Protein AF-A0A811SS03-F1 (afdb_monomer_lite)

pLDDT: mean 71.11, std 11.97, range [46.75, 86.31]

Organism: NCBI:txid422564

Secondary structure (DSSP, 8-state):
----HHHHHHHHHHHHS--TT--HHHHHHT----S-HHHHHHHHHHHHHHH----HHHHHHHHHHHHSPP-------

Radius of gyration: 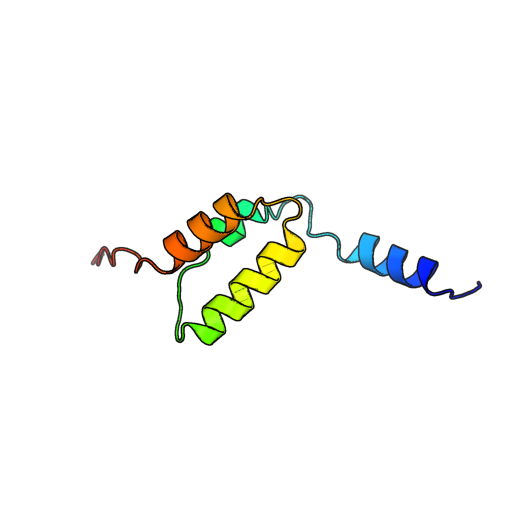17.03 Å; chains: 1; bounding box: 33×30×58 Å

Structure (mmCIF, N/CA/C/O backbone):
data_AF-A0A811SS03-F1
#
_entry.id   AF-A0A811SS03-F1
#
loop_
_atom_site.group_PDB
_atom_site.id
_atom_site.type_symbol
_atom_site.label_atom_id
_atom_site.label_alt_id
_atom_site.label_comp_id
_atom_site.label_asym_id
_atom_site.label_entity_id
_atom_site.label_seq_id
_atom_site.pdbx_PDB_ins_code
_atom_site.Cartn_x
_atom_site.Cartn_y
_atom_site.Cartn_z
_atom_site.occupancy
_atom_site.B_iso_or_equiv
_atom_site.auth_seq_id
_atom_site.auth_comp_id
_atom_site.auth_asym_id
_atom_site.auth_atom_id
_atom_site.pdbx_PDB_model_num
ATOM 1 N N . MET A 1 1 ? 22.167 8.688 -29.647 1.00 56.78 1 MET A N 1
ATOM 2 C CA . MET A 1 1 ? 21.625 7.980 -28.468 1.00 56.78 1 MET A CA 1
ATOM 3 C C . MET A 1 1 ? 20.256 7.459 -28.846 1.00 56.78 1 MET A C 1
ATOM 5 O O . MET A 1 1 ? 19.383 8.266 -29.131 1.00 56.78 1 MET A O 1
ATOM 9 N N . VAL A 1 2 ? 20.090 6.142 -28.951 1.00 60.47 2 VAL A N 1
ATOM 10 C CA . VAL A 1 2 ? 18.764 5.556 -29.171 1.00 60.47 2 VAL A CA 1
ATOM 11 C C . VAL A 1 2 ? 18.044 5.609 -27.827 1.00 60.47 2 VAL A C 1
ATOM 13 O O . VAL A 1 2 ? 18.423 4.915 -26.890 1.00 60.47 2 VAL A O 1
ATOM 16 N N . MET A 1 3 ? 17.067 6.506 -27.716 1.00 65.06 3 MET A N 1
ATOM 17 C CA . MET A 1 3 ? 16.087 6.506 -26.632 1.00 65.06 3 MET A CA 1
ATOM 18 C C . MET A 1 3 ? 15.138 5.334 -26.880 1.00 65.06 3 MET A C 1
ATOM 20 O O . MET A 1 3 ? 14.075 5.510 -27.469 1.00 65.06 3 MET A O 1
ATOM 24 N N . ASP A 1 4 ? 15.556 4.124 -26.507 1.00 83.62 4 ASP A N 1
ATOM 25 C CA . ASP A 1 4 ? 14.629 3.001 -26.421 1.00 83.62 4 ASP A CA 1
ATOM 26 C C . ASP A 1 4 ? 13.996 2.935 -25.025 1.00 83.62 4 ASP A C 1
ATOM 28 O O . ASP A 1 4 ? 14.470 3.520 -24.041 1.00 83.62 4 ASP A O 1
ATOM 32 N N . TRP A 1 5 ? 12.883 2.218 -24.953 1.00 79.50 5 TRP A N 1
ATOM 33 C CA . TRP A 1 5 ? 12.120 2.049 -23.726 1.00 79.50 5 TRP A CA 1
ATOM 34 C C . TRP A 1 5 ? 12.930 1.402 -22.592 1.00 79.50 5 TRP A C 1
ATOM 36 O O . TRP A 1 5 ? 12.718 1.724 -21.423 1.00 79.50 5 TRP A O 1
ATOM 46 N N . ALA A 1 6 ? 13.882 0.522 -22.908 1.00 83.56 6 ALA A N 1
ATOM 47 C CA . ALA A 1 6 ? 14.729 -0.129 -21.917 1.00 83.56 6 ALA A CA 1
ATOM 48 C C . ALA A 1 6 ? 15.742 0.848 -21.301 1.00 83.56 6 ALA A C 1
ATOM 50 O O . ALA A 1 6 ? 15.964 0.799 -20.089 1.00 83.56 6 ALA A O 1
ATOM 51 N N . TYR A 1 7 ? 16.301 1.773 -22.086 1.00 83.19 7 TYR A N 1
ATOM 52 C CA . TYR A 1 7 ? 17.154 2.845 -21.565 1.00 83.19 7 TYR A CA 1
ATOM 53 C C . TYR A 1 7 ? 16.369 3.772 -20.630 1.00 83.19 7 TYR A C 1
ATOM 55 O O . TYR A 1 7 ? 16.803 4.017 -19.503 1.00 83.19 7 TYR A O 1
ATOM 63 N N . PHE A 1 8 ? 15.178 4.209 -21.050 1.00 79.06 8 PHE A N 1
ATOM 64 C CA . PHE A 1 8 ? 14.289 5.023 -20.218 1.00 79.06 8 PHE A CA 1
ATOM 65 C C . PHE A 1 8 ? 13.919 4.308 -18.908 1.00 79.06 8 PHE A C 1
ATOM 67 O O . PHE A 1 8 ? 14.098 4.863 -17.823 1.00 79.06 8 PHE A O 1
ATOM 74 N N . ALA A 1 9 ? 13.482 3.048 -18.986 1.00 79.81 9 ALA A N 1
ATOM 75 C CA . ALA A 1 9 ? 13.122 2.253 -17.814 1.00 79.81 9 ALA A CA 1
ATOM 76 C C . ALA A 1 9 ? 14.312 2.022 -16.868 1.00 79.81 9 ALA A C 1
ATOM 78 O O . ALA A 1 9 ? 14.127 1.992 -15.650 1.00 79.81 9 ALA A O 1
ATOM 79 N N . ARG A 1 10 ? 15.534 1.877 -17.401 1.00 80.38 10 ARG A N 1
ATOM 80 C CA . ARG A 1 10 ? 16.755 1.781 -16.592 1.00 80.38 10 ARG A CA 1
ATOM 81 C C . ARG A 1 10 ? 17.044 3.089 -15.860 1.00 80.38 10 ARG A C 1
ATOM 83 O O . ARG A 1 10 ? 17.256 3.039 -14.655 1.00 80.38 10 ARG A O 1
ATOM 90 N N . CYS A 1 11 ? 16.985 4.232 -16.543 1.00 79.81 11 CYS A N 1
ATOM 91 C CA . CYS A 1 11 ? 17.198 5.539 -15.916 1.00 79.81 11 CYS A CA 1
ATOM 92 C C . CYS A 1 11 ? 16.162 5.822 -14.821 1.00 79.81 11 CYS A C 1
ATOM 94 O O . CYS A 1 11 ? 16.520 6.282 -13.739 1.00 79.81 11 CYS A O 1
ATOM 96 N N . ILE A 1 12 ? 14.888 5.493 -15.062 1.00 80.81 12 ILE A N 1
ATOM 97 C CA . ILE A 1 12 ? 13.844 5.620 -14.039 1.00 80.81 12 ILE A CA 1
ATOM 98 C C . ILE A 1 12 ? 14.135 4.699 -12.853 1.00 80.81 12 ILE A C 1
ATOM 100 O O . ILE A 1 12 ? 14.061 5.142 -11.713 1.00 80.81 12 ILE A O 1
ATOM 104 N N . LYS A 1 13 ? 14.520 3.439 -13.085 1.00 71.94 13 LYS A N 1
ATOM 105 C CA . LYS A 1 13 ? 14.927 2.561 -11.983 1.00 71.94 13 LYS A CA 1
ATOM 106 C C . LYS A 1 13 ? 16.093 3.177 -11.217 1.00 71.94 13 LYS A C 1
ATOM 108 O O . LYS A 1 13 ? 15.939 3.406 -10.035 1.00 71.94 13 LYS A O 1
ATOM 113 N N . GLU A 1 14 ? 17.202 3.527 -11.856 1.00 72.25 14 GLU A N 1
ATOM 114 C CA . GLU A 1 14 ? 18.401 4.053 -11.183 1.00 72.25 14 GLU A CA 1
ATOM 115 C C . GLU A 1 14 ? 18.152 5.328 -10.359 1.00 72.25 14 GLU A C 1
ATOM 117 O O . GLU A 1 14 ? 18.709 5.458 -9.269 1.00 72.25 14 GLU A O 1
ATOM 122 N N . HIS A 1 15 ? 17.298 6.239 -10.834 1.00 72.62 15 HIS A N 1
ATOM 123 C CA . HIS A 1 15 ? 17.015 7.504 -10.147 1.00 72.62 15 HIS A CA 1
ATOM 124 C C . HIS A 1 15 ? 15.862 7.437 -9.139 1.00 72.62 15 HIS A C 1
ATOM 126 O O . HIS A 1 15 ? 15.812 8.264 -8.229 1.00 72.62 15 HIS A O 1
ATOM 132 N N . PHE A 1 16 ? 14.949 6.473 -9.288 1.00 66.88 16 PHE A N 1
ATOM 133 C CA . PHE A 1 16 ? 13.758 6.333 -8.447 1.00 66.88 16 PHE A CA 1
ATOM 134 C C . PHE A 1 16 ? 13.708 5.009 -7.669 1.00 66.88 16 PHE A C 1
ATOM 136 O O . PHE A 1 16 ? 12.692 4.733 -7.028 1.00 66.88 16 PHE A O 1
ATOM 143 N N . VAL A 1 17 ? 14.782 4.197 -7.655 1.00 57.12 17 VAL A N 1
ATOM 144 C CA . VAL A 1 17 ? 14.940 3.170 -6.610 1.00 57.12 17 VAL A CA 1
ATOM 145 C C . VAL A 1 17 ? 14.835 3.920 -5.281 1.00 57.12 17 VAL A C 1
ATOM 147 O O . VAL A 1 17 ? 15.525 4.933 -5.116 1.00 57.12 17 VAL A O 1
ATOM 150 N N . PRO A 1 18 ? 13.985 3.467 -4.340 1.00 56.47 18 PRO A N 1
ATOM 151 C CA . PRO A 1 18 ? 13.887 4.092 -3.034 1.00 56.47 18 PRO A CA 1
ATOM 152 C C . PRO A 1 18 ? 15.299 4.304 -2.477 1.00 56.47 18 PRO A C 1
ATOM 154 O O . PRO A 1 18 ? 16.129 3.392 -2.597 1.00 56.47 18 PRO A O 1
ATOM 157 N N . PRO A 1 19 ? 15.613 5.480 -1.900 1.00 53.97 19 PRO A N 1
ATOM 158 C CA . PRO A 1 19 ? 16.886 5.680 -1.224 1.00 53.97 19 PRO A CA 1
ATOM 159 C C . PRO A 1 19 ? 17.145 4.460 -0.342 1.00 53.97 19 PRO A C 1
ATOM 161 O O . PRO A 1 19 ? 16.216 4.020 0.334 1.00 53.97 19 PRO A O 1
ATOM 164 N N . ARG A 1 20 ? 18.376 3.924 -0.318 1.00 55.50 20 ARG A N 1
ATOM 165 C CA . ARG A 1 20 ? 18.774 2.709 0.444 1.00 55.50 20 ARG A CA 1
ATOM 166 C C . ARG A 1 20 ? 18.408 2.731 1.949 1.00 55.50 20 ARG A C 1
ATOM 168 O O . ARG A 1 20 ? 18.691 1.783 2.664 1.00 55.50 20 ARG A O 1
ATOM 175 N N . TRP A 1 21 ? 17.819 3.828 2.416 1.00 52.75 21 TRP A N 1
ATOM 176 C CA . TRP A 1 21 ? 17.416 4.159 3.774 1.00 52.75 21 TRP A CA 1
ATOM 177 C C . TRP A 1 21 ? 15.906 4.001 4.017 1.00 52.75 21 TRP A C 1
ATOM 179 O O . TRP A 1 21 ? 15.477 4.021 5.166 1.00 52.75 21 TRP A O 1
ATOM 189 N N . ARG A 1 22 ? 15.082 3.834 2.973 1.00 51.91 22 ARG A N 1
ATOM 190 C CA . ARG A 1 22 ? 13.654 3.530 3.128 1.00 51.91 22 ARG A CA 1
ATOM 191 C C . ARG A 1 22 ? 13.488 2.021 3.155 1.00 51.91 22 ARG A C 1
ATOM 193 O O . ARG A 1 22 ? 13.549 1.369 2.119 1.00 51.91 22 ARG A O 1
ATOM 200 N N . ASN A 1 23 ? 13.327 1.461 4.350 1.00 58.91 23 ASN A N 1
ATOM 201 C CA . ASN A 1 23 ? 12.901 0.079 4.500 1.00 58.91 23 ASN A CA 1
ATOM 202 C C . ASN A 1 23 ? 11.380 0.039 4.264 1.00 58.91 23 ASN A C 1
ATOM 204 O O . ASN A 1 23 ? 10.635 0.500 5.132 1.00 58.91 23 ASN A O 1
ATOM 208 N N . PRO A 1 24 ? 10.900 -0.498 3.130 1.00 62.03 24 PRO A N 1
ATOM 209 C CA . PRO A 1 24 ? 9.476 -0.499 2.805 1.00 62.03 24 PRO A CA 1
ATOM 210 C C . PRO A 1 24 ? 8.646 -1.276 3.836 1.00 62.03 24 PRO A C 1
ATOM 212 O O . PRO A 1 24 ? 7.464 -0.999 4.004 1.00 62.03 24 PRO A O 1
ATOM 215 N N . LEU A 1 25 ? 9.264 -2.197 4.587 1.00 62.28 25 LEU A N 1
ATOM 216 C CA . LEU A 1 25 ? 8.613 -2.889 5.699 1.00 62.28 25 LEU A CA 1
ATOM 217 C C . LEU A 1 25 ? 8.393 -1.973 6.910 1.00 62.28 25 LEU A 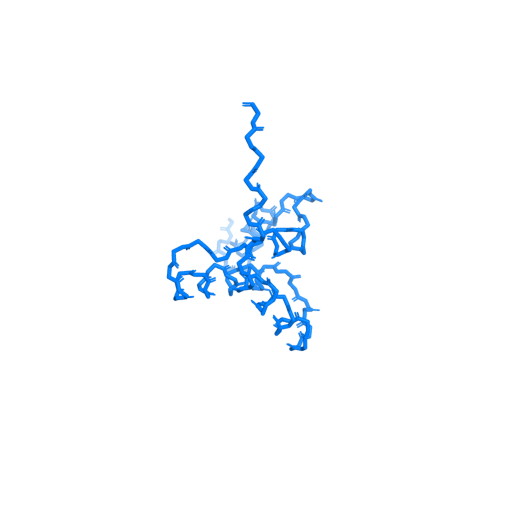C 1
ATOM 219 O O . LEU A 1 25 ? 7.387 -2.121 7.593 1.00 62.28 25 LEU A O 1
ATOM 223 N N . ILE A 1 26 ? 9.300 -1.024 7.173 1.00 62.78 26 ILE A N 1
ATOM 224 C CA . ILE A 1 26 ? 9.145 -0.039 8.259 1.00 62.78 26 ILE A CA 1
ATOM 225 C C . ILE A 1 26 ? 8.062 0.983 7.892 1.00 62.78 26 ILE A C 1
ATOM 227 O O . ILE A 1 26 ? 7.240 1.328 8.740 1.00 62.78 26 ILE A O 1
ATOM 231 N N . GLU A 1 27 ? 8.014 1.425 6.630 1.00 65.75 27 GLU A N 1
ATOM 232 C CA . GLU A 1 27 ? 6.946 2.313 6.140 1.00 65.75 27 GLU A CA 1
ATOM 233 C C . GLU A 1 27 ? 5.578 1.602 6.159 1.00 65.75 27 GLU A C 1
ATOM 235 O O . GLU A 1 27 ? 4.601 2.179 6.631 1.00 65.75 27 GLU A O 1
ATOM 240 N N . LEU A 1 28 ? 5.513 0.324 5.755 1.00 63.28 28 LEU A N 1
ATOM 241 C CA . LEU A 1 28 ? 4.304 -0.507 5.871 1.00 63.28 28 LEU A CA 1
ATOM 242 C C . LEU A 1 28 ? 3.864 -0.713 7.326 1.00 63.28 28 LEU A C 1
ATOM 244 O O . LEU A 1 28 ? 2.675 -0.616 7.614 1.00 63.28 28 LEU A O 1
ATOM 248 N N . ALA A 1 29 ? 4.798 -0.973 8.244 1.00 62.00 29 ALA A N 1
ATOM 249 C CA . ALA A 1 29 ? 4.490 -1.143 9.665 1.00 62.00 29 ALA A CA 1
ATOM 250 C C . ALA A 1 29 ? 4.007 0.158 10.330 1.00 62.00 29 ALA A C 1
ATOM 252 O O . ALA A 1 29 ? 3.280 0.110 11.318 1.00 62.00 29 ALA A O 1
ATOM 253 N N . SER A 1 30 ? 4.386 1.311 9.773 1.00 63.56 30 SER A N 1
ATOM 254 C CA . SER A 1 30 ? 3.949 2.634 10.235 1.00 63.56 30 SER A CA 1
ATOM 255 C C . SER A 1 30 ? 2.643 3.096 9.577 1.00 63.56 30 SER A C 1
ATOM 257 O O . SER A 1 30 ? 2.173 4.195 9.869 1.00 63.56 30 SER A O 1
ATOM 259 N N . LEU A 1 31 ? 2.056 2.303 8.672 1.00 65.25 31 LEU A N 1
ATOM 260 C CA . LEU A 1 31 ? 0.852 2.670 7.932 1.00 65.25 31 LEU A CA 1
ATOM 261 C C . LEU A 1 31 ? -0.389 2.351 8.773 1.00 65.25 31 LEU A C 1
ATOM 263 O O . LEU A 1 31 ? -0.830 1.207 8.858 1.00 65.25 31 LEU A O 1
ATOM 267 N N . TYR A 1 32 ? -0.968 3.380 9.381 1.00 65.62 32 TYR A N 1
ATOM 268 C CA . TYR A 1 32 ? -2.233 3.296 10.108 1.00 65.62 32 TYR A CA 1
ATOM 269 C C . TYR A 1 32 ? -3.377 3.870 9.265 1.00 65.62 32 TYR A C 1
ATOM 271 O O . TYR A 1 32 ? -3.176 4.744 8.415 1.00 65.62 32 TYR A O 1
ATOM 279 N N . LYS A 1 33 ? -4.600 3.377 9.478 1.00 64.50 33 LYS A N 1
ATOM 280 C CA . LYS A 1 33 ? -5.798 3.901 8.812 1.00 64.50 33 LYS A CA 1
ATOM 281 C C . LYS A 1 33 ? -6.056 5.353 9.236 1.00 64.50 33 LYS A C 1
ATOM 283 O O . LYS A 1 33 ? -6.621 5.614 10.294 1.00 64.50 33 LYS A O 1
ATOM 288 N N . ILE A 1 34 ? -5.720 6.293 8.355 1.00 63.31 34 ILE A N 1
ATOM 289 C CA . ILE A 1 34 ? -6.149 7.694 8.433 1.00 63.31 34 ILE A CA 1
ATOM 290 C C . ILE A 1 34 ? -7.284 7.902 7.429 1.00 63.31 34 ILE A C 1
ATOM 292 O O . ILE A 1 34 ? -7.105 7.704 6.227 1.00 63.31 34 ILE A O 1
ATOM 296 N N . GLY A 1 35 ? -8.460 8.309 7.910 1.00 70.12 35 GLY A N 1
ATOM 297 C CA . GLY A 1 35 ? -9.624 8.565 7.057 1.00 70.12 35 GLY A CA 1
ATOM 298 C C . GLY A 1 35 ? -10.375 7.292 6.646 1.00 70.12 35 GLY A C 1
ATOM 299 O O . GLY A 1 35 ? -10.716 6.456 7.486 1.00 70.12 35 GLY A O 1
ATOM 300 N N . THR A 1 36 ? -10.706 7.162 5.358 1.00 77.81 36 THR A N 1
ATOM 301 C CA . THR A 1 36 ? -11.532 6.058 4.841 1.00 77.81 36 THR A CA 1
ATOM 302 C C . THR A 1 36 ? -10.710 4.800 4.552 1.00 77.81 36 THR A C 1
ATOM 304 O O . THR A 1 36 ? -9.519 4.857 4.247 1.00 77.81 36 THR A O 1
ATOM 307 N N . ILE A 1 37 ? -11.371 3.638 4.600 1.00 79.94 37 ILE A N 1
ATOM 308 C CA . ILE A 1 37 ? -10.750 2.341 4.280 1.00 79.94 37 ILE A CA 1
ATOM 309 C C . ILE A 1 37 ? -10.255 2.310 2.825 1.00 79.94 37 ILE A C 1
ATOM 311 O O . ILE A 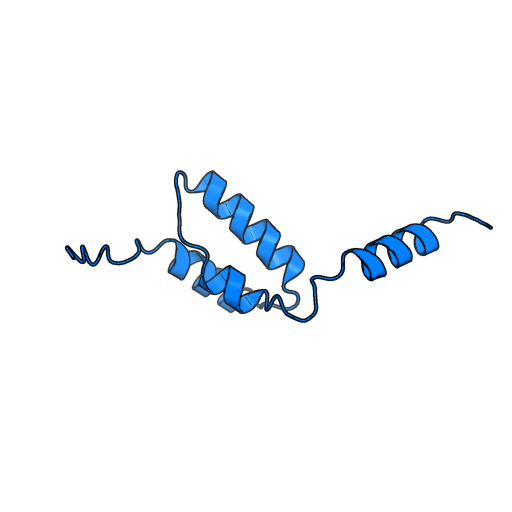1 37 ? -9.194 1.759 2.558 1.00 79.94 37 ILE A O 1
ATOM 315 N N . ASP A 1 38 ? -10.974 2.940 1.893 1.00 80.44 38 ASP A N 1
ATOM 316 C CA . ASP A 1 38 ? -10.571 3.027 0.482 1.00 80.44 38 ASP A CA 1
ATOM 317 C C . ASP A 1 38 ? -9.229 3.757 0.310 1.00 80.44 38 ASP A C 1
ATOM 319 O O . ASP A 1 38 ? -8.331 3.262 -0.374 1.00 80.44 38 ASP A O 1
ATOM 323 N N . ASN A 1 39 ? -9.047 4.888 1.001 1.00 80.31 39 ASN A N 1
ATOM 324 C CA . ASN A 1 39 ? -7.794 5.633 0.943 1.00 80.31 39 ASN A CA 1
ATOM 325 C C . ASN A 1 39 ? -6.639 4.835 1.568 1.00 80.31 39 ASN A C 1
ATOM 327 O O . ASN A 1 39 ? -5.569 4.715 0.973 1.00 80.31 39 ASN A O 1
ATOM 331 N N . TYR A 1 40 ? -6.882 4.213 2.726 1.00 81.69 40 TYR A N 1
ATOM 332 C CA . TYR A 1 40 ? -5.922 3.313 3.370 1.00 81.69 40 TYR A CA 1
ATOM 333 C C . TYR A 1 40 ? -5.506 2.153 2.449 1.00 81.69 40 TYR A C 1
ATOM 335 O O . TYR A 1 40 ? -4.316 1.889 2.279 1.00 81.69 40 TYR A O 1
ATOM 343 N N . THR A 1 41 ? -6.471 1.517 1.780 1.00 85.31 41 THR A N 1
ATOM 344 C CA . THR A 1 41 ? -6.224 0.405 0.849 1.00 85.31 41 THR A CA 1
ATOM 345 C C . THR A 1 41 ? -5.350 0.844 -0.322 1.00 85.31 41 THR A C 1
ATOM 347 O O . THR A 1 41 ? -4.391 0.154 -0.669 1.00 85.31 41 THR A O 1
ATOM 350 N N . LYS A 1 42 ? -5.627 2.016 -0.908 1.00 85.25 42 LYS A N 1
ATOM 351 C CA . LYS A 1 42 ? -4.814 2.589 -1.993 1.00 85.25 42 LYS A CA 1
ATOM 352 C C . LYS A 1 42 ? -3.364 2.817 -1.563 1.00 85.25 42 LYS A C 1
ATOM 354 O O . LYS A 1 42 ? -2.451 2.421 -2.288 1.00 85.25 42 LYS A O 1
ATOM 359 N N . HIS A 1 43 ? -3.147 3.393 -0.380 1.00 82.75 43 HIS A N 1
ATOM 360 C CA . HIS A 1 43 ? -1.802 3.613 0.160 1.00 82.75 43 HIS A CA 1
ATOM 361 C C . HIS A 1 43 ? -1.068 2.300 0.456 1.00 82.75 43 HIS A C 1
ATOM 363 O O . HIS A 1 43 ? 0.091 2.146 0.068 1.00 82.75 43 HIS A O 1
ATOM 369 N N . PHE A 1 44 ? -1.749 1.330 1.070 1.00 84.25 44 PHE A N 1
ATOM 370 C CA . PHE A 1 44 ? -1.178 0.015 1.351 1.00 84.25 44 PHE A CA 1
ATOM 371 C C . PHE A 1 44 ? -0.738 -0.705 0.067 1.00 84.25 44 PHE A C 1
ATOM 373 O O . PHE A 1 44 ? 0.394 -1.182 -0.021 1.00 84.25 44 PHE A O 1
ATOM 380 N N . MET A 1 45 ? -1.591 -0.730 -0.963 1.00 83.69 45 MET A N 1
ATOM 381 C CA . MET A 1 45 ? -1.267 -1.370 -2.245 1.00 83.69 45 MET A CA 1
ATOM 382 C C . MET A 1 45 ? -0.087 -0.699 -2.957 1.00 83.69 45 MET A C 1
ATOM 384 O O . MET A 1 45 ? 0.763 -1.398 -3.512 1.00 83.69 45 MET A O 1
ATOM 388 N N . ALA A 1 46 ? 0.005 0.634 -2.908 1.00 83.94 46 ALA A N 1
ATOM 389 C CA . ALA A 1 46 ? 1.138 1.363 -3.474 1.00 83.94 46 ALA A CA 1
ATOM 390 C C . ALA A 1 46 ? 2.464 0.996 -2.783 1.00 83.94 46 ALA A C 1
ATOM 392 O O . ALA A 1 46 ? 3.487 0.848 -3.449 1.00 83.94 46 ALA A O 1
ATOM 393 N N . HIS A 1 47 ? 2.454 0.791 -1.463 1.00 77.38 47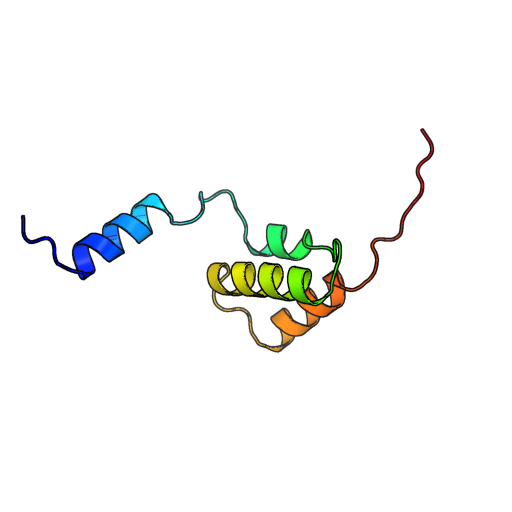 HIS A N 1
ATOM 394 C CA . HIS A 1 47 ? 3.640 0.347 -0.728 1.00 77.38 47 HIS A CA 1
ATOM 395 C C . HIS A 1 47 ? 3.996 -1.118 -0.970 1.00 77.38 47 HIS A C 1
ATOM 397 O O . HIS A 1 47 ? 5.168 -1.420 -1.187 1.00 77.38 47 HIS A O 1
ATOM 403 N N . VAL A 1 48 ? 3.017 -2.026 -1.004 1.00 80.25 48 VAL A N 1
ATOM 404 C CA . VAL A 1 48 ? 3.269 -3.444 -1.319 1.00 80.25 48 VAL A CA 1
ATOM 405 C C . VAL A 1 48 ? 3.886 -3.601 -2.711 1.00 80.25 48 VAL A C 1
ATOM 407 O O . VAL A 1 48 ? 4.826 -4.379 -2.873 1.00 80.25 48 VAL A O 1
ATOM 410 N N . ALA A 1 49 ? 3.431 -2.821 -3.697 1.00 77.12 49 ALA A N 1
ATOM 411 C CA . ALA A 1 49 ? 4.007 -2.820 -5.043 1.00 77.12 49 ALA A CA 1
ATOM 412 C C . ALA A 1 49 ? 5.495 -2.414 -5.061 1.00 77.12 49 ALA A C 1
ATOM 414 O O . ALA A 1 49 ? 6.258 -2.904 -5.894 1.00 77.12 49 ALA A O 1
ATOM 415 N N . CYS A 1 50 ? 5.919 -1.564 -4.122 1.00 71.44 50 CYS A N 1
ATOM 416 C CA . CYS A 1 50 ? 7.306 -1.119 -3.973 1.00 71.44 50 CYS A CA 1
ATOM 417 C C . CYS A 1 50 ? 8.160 -2.037 -3.076 1.00 71.44 50 CYS A C 1
ATOM 419 O O . CYS A 1 50 ? 9.386 -1.992 -3.160 1.00 71.44 50 CYS A O 1
ATOM 421 N N . ALA A 1 51 ? 7.544 -2.858 -2.217 1.00 70.62 51 ALA A N 1
ATOM 422 C CA . ALA A 1 51 ? 8.224 -3.627 -1.169 1.00 70.62 51 ALA A CA 1
ATOM 423 C C . ALA A 1 51 ? 8.825 -4.976 -1.625 1.00 70.62 51 ALA A C 1
ATOM 425 O O . ALA A 1 51 ? 9.625 -5.562 -0.897 1.00 70.62 51 ALA A O 1
ATOM 426 N N . GLY A 1 52 ? 8.487 -5.478 -2.818 1.00 68.81 52 GLY A N 1
ATOM 427 C CA . GLY A 1 52 ? 8.993 -6.765 -3.322 1.00 68.81 52 GLY A CA 1
ATOM 428 C C . GLY A 1 52 ? 8.239 -7.996 -2.784 1.00 68.81 52 GLY A C 1
ATOM 429 O O . GLY A 1 52 ? 7.054 -7.905 -2.478 1.00 68.81 52 GLY A O 1
ATOM 430 N N . LEU A 1 53 ? 8.905 -9.167 -2.737 1.00 65.44 53 LEU A N 1
ATOM 431 C CA . LEU A 1 53 ? 8.353 -10.515 -2.454 1.00 65.44 53 LEU A CA 1
ATOM 432 C C . LEU A 1 53 ? 7.754 -10.664 -1.033 1.00 65.44 53 LEU A C 1
ATOM 434 O O . LEU A 1 53 ? 8.271 -11.392 -0.190 1.00 65.44 53 LEU A O 1
ATOM 438 N N . LEU A 1 54 ? 6.627 -10.007 -0.770 1.00 77.06 54 LEU A N 1
ATOM 439 C CA . LEU A 1 54 ? 5.744 -10.317 0.353 1.00 77.06 54 LEU A CA 1
ATOM 440 C C . LEU A 1 54 ? 4.797 -11.442 -0.058 1.00 77.06 54 LEU A C 1
ATOM 442 O O . LEU A 1 54 ? 4.071 -11.320 -1.049 1.00 77.06 54 LEU A O 1
ATOM 446 N N . ASN A 1 55 ? 4.762 -12.526 0.715 1.00 83.12 55 ASN A N 1
ATOM 447 C CA . ASN A 1 55 ? 3.763 -13.566 0.496 1.00 83.12 55 ASN A CA 1
ATOM 448 C C . ASN A 1 55 ? 2.360 -13.067 0.902 1.00 83.12 55 ASN A C 1
ATOM 450 O O . ASN A 1 55 ? 2.211 -12.104 1.658 1.00 83.12 55 ASN A O 1
ATOM 454 N N . LYS A 1 56 ? 1.308 -13.728 0.401 1.00 83.12 56 LYS A N 1
ATOM 455 C CA . LYS A 1 56 ? -0.085 -13.312 0.650 1.00 83.12 56 LYS A CA 1
ATOM 456 C C . LYS A 1 56 ? -0.413 -13.214 2.144 1.00 83.12 56 LYS A C 1
ATOM 458 O O . LYS A 1 56 ? -1.103 -12.287 2.548 1.00 83.12 56 LYS A O 1
ATOM 463 N N . GLN A 1 57 ? 0.109 -14.129 2.963 1.00 84.81 57 GLN A N 1
ATOM 464 C CA . GLN A 1 57 ? -0.148 -14.131 4.403 1.00 84.81 57 GLN A CA 1
ATOM 465 C C . GLN A 1 57 ? 0.471 -12.910 5.096 1.00 84.81 57 GLN A C 1
ATOM 467 O O . GLN A 1 57 ? -0.165 -12.298 5.950 1.00 84.81 57 GLN A O 1
ATOM 472 N N . GLN A 1 58 ? 1.686 -12.521 4.705 1.00 83.62 58 GLN A N 1
ATOM 473 C CA . GLN A 1 58 ? 2.355 -11.328 5.222 1.00 83.62 58 GLN A CA 1
ATOM 47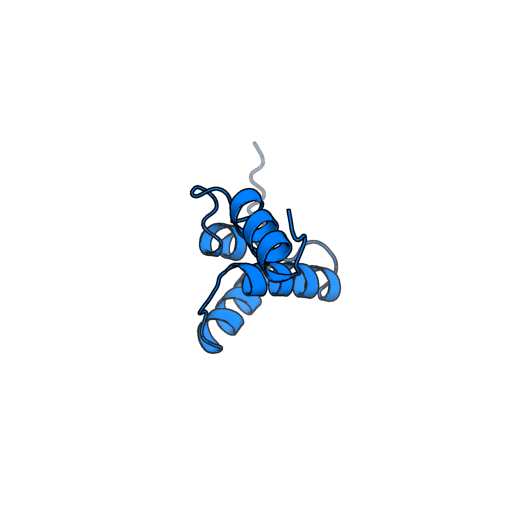4 C C . GLN A 1 58 ? 1.587 -10.056 4.853 1.00 83.62 58 GLN A C 1
ATOM 476 O O . GLN A 1 58 ? 1.409 -9.193 5.709 1.00 83.62 58 GLN A O 1
ATOM 481 N N . GLN A 1 59 ? 1.077 -9.964 3.621 1.00 85.12 59 GLN A N 1
ATOM 482 C CA . GLN A 1 59 ? 0.264 -8.822 3.191 1.00 85.12 59 GLN A CA 1
ATOM 483 C C . GLN A 1 59 ? -1.036 -8.713 3.997 1.00 85.12 59 GLN A C 1
ATOM 485 O O . GLN A 1 59 ? -1.359 -7.631 4.479 1.00 85.12 59 GLN A O 1
ATOM 490 N N . VAL A 1 60 ? -1.749 -9.829 4.197 1.00 86.31 60 VAL A N 1
ATOM 491 C CA . VAL A 1 60 ? -2.978 -9.856 5.009 1.00 86.31 60 VAL A CA 1
ATOM 492 C C . VAL A 1 60 ? -2.690 -9.418 6.443 1.00 86.31 60 VAL A C 1
ATOM 494 O O . VAL A 1 60 ? -3.371 -8.534 6.952 1.00 86.31 60 VAL A O 1
ATOM 497 N N . ASN A 1 61 ? -1.644 -9.962 7.071 1.00 85.31 61 ASN A N 1
ATOM 498 C CA . ASN A 1 61 ? -1.298 -9.617 8.450 1.00 85.31 61 ASN A CA 1
ATOM 499 C C . ASN A 1 61 ? -0.958 -8.124 8.604 1.00 85.31 61 ASN A C 1
ATOM 501 O O . ASN A 1 61 ? -1.422 -7.495 9.550 1.00 85.31 61 ASN A O 1
ATOM 505 N N . MET A 1 62 ? -0.183 -7.548 7.677 1.00 83.62 62 MET A N 1
ATOM 506 C CA . MET A 1 62 ? 0.176 -6.122 7.709 1.00 83.62 62 MET A CA 1
ATOM 507 C C . MET A 1 62 ? -1.036 -5.216 7.470 1.00 83.62 62 MET A C 1
ATOM 509 O O . MET A 1 62 ? -1.206 -4.222 8.171 1.00 83.62 62 MET A O 1
ATOM 513 N N . TYR A 1 63 ? -1.898 -5.578 6.518 1.00 84.50 63 TYR A N 1
ATOM 514 C CA . TYR A 1 63 ? -3.117 -4.829 6.225 1.00 84.50 63 TYR A CA 1
ATOM 515 C C . TYR A 1 63 ? -4.080 -4.835 7.417 1.00 84.50 63 TYR A C 1
ATOM 517 O O . TYR A 1 63 ? -4.593 -3.796 7.821 1.00 84.50 63 TYR A O 1
ATOM 525 N N . THR A 1 64 ? -4.301 -5.999 8.033 1.00 86.25 64 THR A N 1
ATOM 526 C CA . THR A 1 64 ? -5.148 -6.103 9.225 1.00 86.25 64 THR A CA 1
ATOM 527 C C . THR A 1 64 ? -4.534 -5.366 10.414 1.00 86.25 64 THR A C 1
ATOM 529 O O . THR A 1 64 ? -5.266 -4.702 11.141 1.00 86.25 64 THR A O 1
ATOM 532 N N . ALA A 1 65 ? -3.209 -5.418 10.587 1.00 83.50 65 ALA A N 1
ATOM 533 C CA . ALA A 1 65 ? -2.524 -4.697 11.657 1.00 83.50 65 ALA A CA 1
ATOM 534 C C . ALA A 1 65 ? -2.698 -3.173 11.552 1.00 83.50 65 ALA A C 1
ATOM 536 O O . ALA A 1 65 ? -2.949 -2.535 12.568 1.00 83.50 65 ALA A O 1
ATOM 537 N N . GLY A 1 66 ? -2.634 -2.587 10.351 1.00 79.69 66 GLY A N 1
ATOM 538 C CA . GLY A 1 66 ? -2.841 -1.142 10.172 1.00 79.69 66 GLY A CA 1
ATOM 539 C C . GLY A 1 66 ? -4.311 -0.692 10.159 1.00 79.69 66 GLY A C 1
ATOM 540 O O . GLY A 1 66 ? -4.580 0.511 10.213 1.00 79.69 66 GLY A O 1
ATOM 541 N N . LEU A 1 67 ? -5.264 -1.635 10.107 1.00 79.88 67 LEU A N 1
ATOM 542 C CA . LEU A 1 67 ? -6.692 -1.377 10.337 1.00 79.88 67 LEU A CA 1
ATOM 543 C C . LEU A 1 67 ? -7.063 -1.320 11.822 1.00 79.88 67 LEU A C 1
ATOM 545 O O . LEU A 1 67 ? -8.099 -0.736 12.148 1.00 79.88 67 LEU A O 1
ATOM 549 N N . LEU A 1 68 ? -6.261 -1.931 12.700 1.00 72.69 68 LEU A N 1
ATOM 550 C CA . LEU A 1 68 ? -6.427 -1.772 14.140 1.00 72.69 68 LEU A CA 1
ATOM 551 C C . LEU A 1 68 ? -6.196 -0.293 14.463 1.00 72.69 68 LEU A C 1
ATOM 553 O O . LEU A 1 68 ? -5.168 0.271 14.086 1.00 72.69 68 LEU A O 1
ATOM 557 N N . GLU A 1 69 ? -7.175 0.354 15.102 1.00 59.19 69 GLU A N 1
ATOM 558 C CA . GLU A 1 69 ? -6.997 1.726 15.574 1.00 59.19 69 GLU A CA 1
ATOM 559 C C . GLU A 1 69 ? -5.719 1.780 16.418 1.00 59.19 69 GLU A C 1
ATOM 561 O O . GLU A 1 69 ? -5.557 0.934 17.307 1.00 59.19 69 GLU A O 1
ATOM 566 N N . PRO A 1 70 ? -4.799 2.733 16.166 1.00 57.91 70 PRO A N 1
ATOM 567 C CA . PRO A 1 70 ? -3.730 2.963 17.117 1.00 57.91 70 PRO A CA 1
ATOM 568 C C . PRO A 1 70 ? -4.412 3.217 18.456 1.00 57.91 70 PRO A C 1
ATOM 570 O O . PRO A 1 70 ? -5.325 4.042 18.530 1.00 57.91 70 PRO A O 1
ATOM 573 N N . LEU A 1 71 ? -4.009 2.473 19.490 1.00 52.25 71 LEU A N 1
ATOM 574 C CA . LEU A 1 71 ? -4.341 2.810 20.867 1.00 52.25 71 LEU A CA 1
ATOM 575 C C . LEU A 1 71 ? -4.018 4.297 21.010 1.00 52.25 71 LEU A C 1
ATOM 577 O O . LEU A 1 71 ? -2.845 4.672 21.030 1.00 52.25 71 LEU A O 1
ATOM 581 N N . LYS A 1 72 ? -5.050 5.147 21.020 1.00 50.44 72 LYS A N 1
ATOM 582 C CA . LYS A 1 72 ? -4.924 6.543 21.413 1.00 50.44 72 LYS A CA 1
ATOM 583 C C . LYS A 1 72 ? -4.583 6.495 22.891 1.00 50.44 72 LYS A C 1
ATOM 585 O O . LYS A 1 72 ? -5.461 6.546 23.743 1.00 50.44 72 LYS A O 1
ATOM 590 N N . ILE A 1 73 ? -3.310 6.279 23.193 1.00 46.75 73 ILE A N 1
ATOM 591 C CA . ILE A 1 73 ? -2.777 6.637 24.490 1.00 46.75 73 ILE A CA 1
ATOM 592 C C . ILE A 1 73 ? -2.772 8.155 24.432 1.00 46.75 73 ILE A C 1
ATOM 594 O O . ILE A 1 73 ? -1.902 8.761 23.808 1.00 46.75 73 ILE A O 1
ATOM 598 N N . ASP A 1 74 ? -3.843 8.730 24.964 1.00 48.00 74 ASP A N 1
ATOM 599 C CA . ASP A 1 74 ? -3.968 10.153 25.219 1.00 48.00 74 ASP A CA 1
ATOM 600 C C . ASP A 1 74 ? -2.900 10.481 26.268 1.00 48.00 74 ASP A C 1
ATOM 602 O O . ASP A 1 74 ? -3.102 10.323 27.470 1.00 48.00 74 ASP A O 1
ATOM 606 N N . VAL A 1 75 ? -1.682 10.768 25.809 1.00 57.56 75 VAL A N 1
ATOM 607 C CA . VAL A 1 75 ? -0.641 11.306 26.678 1.00 57.56 75 VAL A CA 1
ATOM 608 C C . VAL A 1 75 ? -0.903 12.801 26.741 1.00 57.56 75 VAL A C 1
ATOM 610 O O . VAL A 1 75 ? -0.418 13.560 25.903 1.00 57.56 75 VAL A O 1
ATOM 613 N N . GLU A 1 76 ? -1.718 13.204 27.713 1.00 48.59 76 GLU A N 1
ATOM 614 C CA . GLU A 1 76 ? -1.710 14.578 28.201 1.00 48.59 76 GLU A CA 1
ATOM 615 C C . GLU A 1 76 ? -0.303 14.845 28.768 1.00 48.59 76 GLU A C 1
ATOM 617 O O . GLU A 1 76 ? 0.119 14.195 29.729 1.00 48.59 76 GLU A O 1
ATOM 622 N N . PHE A 1 77 ? 0.452 15.728 28.111 1.00 46.88 77 PHE A N 1
ATOM 623 C CA . PHE A 1 77 ? 1.690 16.308 28.639 1.00 46.88 77 PHE A CA 1
ATOM 624 C C . PHE A 1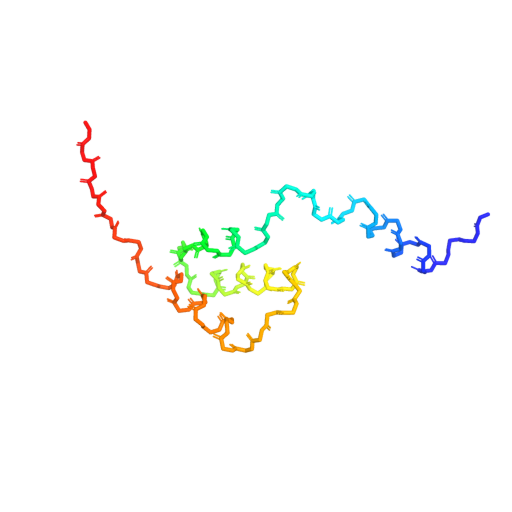 77 ? 1.391 17.661 29.278 1.00 46.88 77 PHE A C 1
ATOM 626 O O . PHE A 1 77 ? 0.604 18.428 28.674 1.00 46.88 77 PHE A O 1
#

Foldseek 3Di:
DPPDPVVVVVVCCVVVLPDPPDQLVVVLQVQADDDDPVVSVVVLVVSVVNNPDDDPVNSVVSSVNRDPPPPPPVPDD

Sequence (77 aa):
MVMDWAYFARCIKEHFVPPRWRNPLIELASLYKIGTIDNYTKHFMAHVACAGLLNKQQQVNMYTAGLLEPLKIDVEF